Protein AF-A0A2N2MFC2-F1 (afdb_monomer_lite)

Structure (mmCIF, N/CA/C/O backbone):
data_AF-A0A2N2MFC2-F1
#
_entry.id   AF-A0A2N2MFC2-F1
#
loop_
_atom_site.group_PDB
_atom_site.id
_atom_site.type_symbol
_atom_site.label_atom_id
_atom_site.label_alt_id
_atom_site.label_comp_id
_atom_site.label_asym_id
_atom_site.label_entity_id
_atom_site.label_seq_id
_atom_site.pdbx_PDB_ins_code
_atom_site.Cartn_x
_atom_site.Cartn_y
_atom_site.Cartn_z
_atom_site.occupancy
_atom_site.B_iso_or_equiv
_atom_site.auth_seq_id
_atom_site.auth_comp_id
_atom_site.auth_asym_id
_atom_site.auth_atom_id
_atom_site.pdbx_PDB_model_num
ATOM 1 N N . MET A 1 1 ? 12.584 -16.904 42.067 1.00 47.97 1 MET A N 1
ATOM 2 C CA . MET A 1 1 ? 12.051 -15.830 41.192 1.00 47.97 1 MET A CA 1
ATOM 3 C C . MET A 1 1 ? 10.570 -16.033 40.848 1.00 47.97 1 MET A C 1
ATOM 5 O O . MET A 1 1 ? 9.928 -15.057 40.494 1.00 47.97 1 MET A O 1
ATOM 9 N N . SER A 1 2 ? 10.010 -17.240 41.018 1.00 62.06 2 SER A N 1
ATOM 10 C CA . SER A 1 2 ? 8.582 -17.575 40.848 1.00 62.06 2 SER A CA 1
ATOM 11 C C . SER A 1 2 ? 7.633 -16.834 41.796 1.00 62.06 2 SER A C 1
ATOM 13 O O . SER A 1 2 ? 6.555 -16.416 41.385 1.00 62.06 2 SER A O 1
ATOM 15 N N . ASP A 1 3 ? 8.039 -16.629 43.050 1.00 71.00 3 ASP A N 1
ATOM 16 C CA . ASP A 1 3 ? 7.111 -16.183 44.102 1.00 71.00 3 ASP A CA 1
ATOM 17 C C . ASP A 1 3 ? 6.675 -14.724 43.920 1.00 71.00 3 ASP A C 1
ATOM 19 O O . ASP A 1 3 ? 5.540 -14.365 44.213 1.00 71.00 3 ASP A O 1
ATOM 23 N N . SER A 1 4 ? 7.546 -13.887 43.345 1.00 81.00 4 SER A N 1
ATOM 24 C CA . SER A 1 4 ? 7.210 -12.497 43.011 1.00 81.00 4 SER A CA 1
ATOM 25 C C . SER A 1 4 ? 6.136 -12.416 41.926 1.00 81.00 4 SER A C 1
ATOM 27 O O . SER A 1 4 ? 5.276 -11.544 41.991 1.00 81.00 4 SER A O 1
ATOM 29 N N . VAL A 1 5 ? 6.182 -13.318 40.940 1.00 80.94 5 VAL A N 1
ATOM 30 C CA . VAL A 1 5 ? 5.212 -13.359 39.837 1.00 80.94 5 VAL A CA 1
ATOM 31 C C . VAL A 1 5 ? 3.882 -13.915 40.340 1.00 80.94 5 VAL A C 1
ATOM 33 O O . VAL A 1 5 ? 2.841 -13.316 40.088 1.00 80.94 5 VAL A O 1
ATOM 36 N N . ARG A 1 6 ? 3.917 -14.990 41.140 1.00 84.06 6 ARG A N 1
ATOM 37 C CA . ARG A 1 6 ? 2.727 -15.564 41.786 1.00 84.06 6 ARG A CA 1
ATOM 38 C C . ARG A 1 6 ? 1.990 -14.525 42.640 1.00 84.06 6 ARG A C 1
ATOM 40 O O . ARG A 1 6 ? 0.783 -14.367 42.490 1.00 84.06 6 ARG A O 1
ATOM 47 N N . ASN A 1 7 ? 2.712 -13.765 43.465 1.00 84.75 7 ASN A N 1
ATOM 48 C CA . ASN A 1 7 ? 2.119 -12.725 44.314 1.00 84.75 7 ASN A CA 1
ATOM 49 C C . ASN A 1 7 ? 1.506 -11.577 43.503 1.00 84.75 7 ASN A C 1
ATOM 51 O O . ASN A 1 7 ? 0.463 -11.043 43.878 1.00 84.75 7 ASN A O 1
ATOM 55 N N . GLN A 1 8 ? 2.134 -11.204 42.387 1.00 83.56 8 GLN A N 1
ATOM 56 C CA . GLN A 1 8 ? 1.603 -10.173 41.500 1.00 83.56 8 GLN A CA 1
ATOM 57 C C . GLN A 1 8 ? 0.305 -10.633 40.824 1.00 83.56 8 GLN A C 1
ATOM 59 O O . GLN A 1 8 ? -0.669 -9.884 40.809 1.00 83.56 8 GLN A O 1
ATOM 64 N N . ILE A 1 9 ? 0.267 -11.871 40.318 1.00 85.94 9 ILE A N 1
ATOM 65 C CA . ILE A 1 9 ? -0.937 -12.451 39.706 1.00 85.94 9 ILE A CA 1
ATOM 66 C C . ILE A 1 9 ? -2.052 -12.571 40.750 1.00 85.94 9 ILE A C 1
ATOM 68 O O . ILE A 1 9 ? -3.160 -12.107 40.500 1.00 85.94 9 ILE A O 1
ATOM 72 N N . TYR A 1 10 ? -1.754 -13.090 41.943 1.00 86.81 10 TYR A N 1
ATOM 73 C CA . TYR A 1 10 ? -2.726 -13.205 43.034 1.00 86.81 10 TYR A CA 1
ATOM 74 C C . TYR A 1 10 ? -3.303 -11.839 43.436 1.00 86.81 10 TYR A C 1
ATOM 76 O O . TYR A 1 10 ? -4.515 -11.687 43.553 1.00 86.81 10 TYR A O 1
ATOM 84 N N . SER A 1 11 ? -2.457 -10.811 43.580 1.00 83.69 11 SER A N 1
ATOM 85 C CA . SER A 1 11 ? -2.907 -9.451 43.910 1.00 83.69 11 SER A CA 1
ATOM 86 C C . SER A 1 11 ? -3.815 -8.846 42.838 1.00 83.69 11 SER A C 1
ATOM 88 O O . SER A 1 11 ? -4.670 -8.028 43.175 1.00 83.69 11 SER A O 1
ATOM 90 N N . ASN A 1 12 ? -3.616 -9.205 41.570 1.00 87.38 12 ASN A N 1
ATOM 91 C CA . ASN A 1 12 ? -4.474 -8.764 40.473 1.00 87.38 12 ASN A CA 1
ATOM 92 C C . ASN A 1 12 ? -5.793 -9.547 40.454 1.00 87.38 12 ASN A C 1
ATOM 94 O O . ASN A 1 12 ? -6.855 -8.948 40.325 1.00 87.38 12 ASN A O 1
ATOM 98 N N . LEU A 1 13 ? -5.742 -10.871 40.633 1.00 88.81 13 LEU A N 1
ATOM 99 C CA . LEU A 1 13 ? -6.932 -11.725 40.674 1.00 88.81 13 LEU A CA 1
ATOM 100 C C . LEU A 1 13 ? -7.822 -11.414 41.881 1.00 88.81 13 LEU A C 1
ATOM 102 O O . LEU A 1 13 ? -9.039 -11.428 41.760 1.00 88.81 13 LEU A O 1
ATOM 106 N N . ASN A 1 14 ? -7.248 -11.055 43.030 1.00 88.31 14 ASN A N 1
ATOM 107 C CA . ASN A 1 14 ? -8.039 -10.720 44.211 1.00 88.31 14 ASN A CA 1
ATOM 108 C C . ASN A 1 14 ? -8.848 -9.416 44.052 1.00 88.31 14 ASN A C 1
ATOM 110 O O . ASN A 1 14 ? -9.812 -9.200 44.782 1.00 88.31 14 ASN A O 1
ATOM 114 N N . GLN A 1 15 ? -8.487 -8.553 43.096 1.00 84.75 15 GLN A N 1
ATOM 115 C CA . GLN A 1 15 ? -9.284 -7.367 42.757 1.00 84.75 15 GLN A CA 1
ATOM 116 C C . GLN A 1 15 ? -10.521 -7.709 41.915 1.00 84.75 15 GLN A C 1
ATOM 118 O O . GLN A 1 15 ? -11.415 -6.872 41.807 1.00 84.75 15 GLN A O 1
ATOM 123 N N . LYS A 1 16 ? -10.581 -8.917 41.339 1.00 84.62 16 LYS A N 1
ATOM 124 C CA . LYS A 1 16 ? -11.717 -9.393 40.549 1.00 84.62 16 LYS A CA 1
ATOM 125 C C . LYS A 1 16 ? -12.859 -9.873 41.434 1.00 84.62 16 LYS A C 1
ATOM 127 O O . LYS A 1 16 ? -12.656 -10.373 42.555 1.00 84.62 16 LYS A O 1
ATOM 132 N N . THR A 1 17 ? -14.072 -9.729 40.919 1.00 84.69 17 THR A N 1
ATOM 133 C CA . THR A 1 17 ? -15.268 -10.245 41.590 1.00 84.69 17 THR A CA 1
ATOM 134 C C . THR A 1 17 ? -15.292 -11.771 41.530 1.00 84.69 17 THR A C 1
ATOM 136 O O . THR A 1 17 ? -14.585 -12.403 40.750 1.00 84.69 17 THR A O 1
ATOM 139 N N . THR A 1 18 ? -16.079 -12.392 42.403 1.00 83.25 18 THR A N 1
ATOM 140 C CA . THR A 1 18 ? -16.231 -13.851 42.407 1.00 83.25 18 THR A CA 1
ATOM 141 C C . THR A 1 18 ? -16.821 -14.368 41.094 1.00 83.25 18 THR A C 1
ATOM 143 O O . THR A 1 18 ? -16.381 -15.405 40.608 1.00 83.25 18 THR A O 1
ATOM 146 N N . ASP A 1 19 ? -17.747 -13.619 40.495 1.00 74.62 19 ASP A N 1
ATOM 147 C CA . ASP A 1 19 ? -18.387 -13.984 39.228 1.00 74.62 19 ASP A CA 1
ATOM 148 C C . ASP A 1 19 ? -17.383 -13.952 38.067 1.00 74.62 19 ASP A C 1
ATOM 150 O O . ASP A 1 19 ? -17.318 -14.895 37.284 1.00 74.62 19 ASP A O 1
ATOM 154 N N . GLU A 1 20 ? -16.512 -12.938 38.020 1.00 77.50 20 GLU A N 1
ATOM 155 C CA . GLU A 1 20 ? -15.420 -12.856 37.037 1.00 77.50 20 GLU A CA 1
ATOM 156 C C . GLU A 1 20 ? -14.419 -14.012 37.188 1.00 77.50 20 GLU A C 1
ATOM 158 O O . GLU A 1 20 ? -13.919 -14.552 36.204 1.00 77.50 20 GLU A O 1
ATOM 163 N N . LEU A 1 21 ? -14.100 -14.403 38.427 1.00 83.56 21 LEU A N 1
ATOM 164 C CA . LEU A 1 21 ? -13.211 -15.538 38.687 1.00 83.56 21 LEU A CA 1
ATOM 165 C C . LEU A 1 21 ? -13.847 -16.864 38.249 1.00 83.56 21 LEU A C 1
ATOM 167 O O . LEU A 1 21 ? -13.148 -17.720 37.707 1.00 83.56 21 LEU A O 1
ATOM 171 N N . LEU A 1 22 ? -15.159 -17.024 38.444 1.00 81.81 22 LEU A N 1
ATOM 172 C CA . LEU A 1 22 ? -15.909 -18.188 37.970 1.00 81.81 22 LEU A CA 1
ATOM 173 C C . LEU A 1 22 ? -15.984 -18.240 36.443 1.00 81.81 22 LEU A C 1
ATOM 175 O O . LEU A 1 22 ? -15.842 -19.319 35.875 1.00 81.81 22 LEU A O 1
ATOM 179 N N . GLU A 1 23 ? -16.159 -17.104 35.775 1.00 82.56 23 GLU A N 1
ATOM 180 C CA . GLU A 1 23 ? -16.177 -17.027 34.313 1.00 82.56 23 GLU A CA 1
ATOM 181 C C . GLU A 1 23 ? -14.831 -17.448 33.709 1.00 82.56 23 GLU A C 1
ATOM 183 O O . GLU A 1 23 ? -14.779 -18.304 32.820 1.00 82.56 23 GLU A O 1
ATOM 188 N N . ILE A 1 24 ? -13.727 -16.919 34.248 1.00 83.44 24 ILE A N 1
ATOM 189 C CA . ILE A 1 24 ? -12.380 -17.315 33.820 1.00 83.44 24 ILE A CA 1
ATOM 190 C C . ILE A 1 24 ? -12.165 -18.809 34.100 1.00 83.44 24 ILE A C 1
ATOM 192 O O . ILE A 1 24 ? -11.703 -19.535 33.226 1.00 83.44 24 ILE A O 1
ATOM 196 N N . TRP A 1 25 ? -12.554 -19.298 35.281 1.00 87.81 25 TRP A N 1
ATOM 197 C CA . TRP A 1 25 ? -12.426 -20.712 35.640 1.00 87.81 25 TRP A CA 1
ATOM 198 C C . TRP A 1 25 ? -13.208 -21.645 34.703 1.00 87.81 25 TRP A C 1
ATOM 200 O O . TRP A 1 25 ? -12.667 -22.642 34.225 1.00 87.81 25 TRP A O 1
ATOM 210 N N . VAL A 1 26 ? -14.473 -21.328 34.420 1.00 83.50 26 VAL A N 1
ATOM 211 C CA . VAL A 1 26 ? -15.358 -22.169 33.601 1.00 83.50 26 VAL A CA 1
ATOM 212 C C . VAL A 1 26 ? -14.960 -22.132 32.127 1.00 83.50 26 VAL A C 1
ATOM 214 O O . VAL A 1 26 ? -15.009 -23.176 31.476 1.00 83.50 26 VAL A O 1
ATOM 217 N N . SER A 1 27 ? -14.547 -20.975 31.598 1.00 81.94 27 SER A N 1
ATOM 218 C CA . SER A 1 27 ? -14.151 -20.825 30.187 1.00 81.94 27 SER A CA 1
ATOM 219 C C . SER A 1 27 ? -12.920 -21.654 29.805 1.00 81.94 27 SER A C 1
ATOM 221 O O . SER A 1 27 ? -12.831 -22.085 28.657 1.00 81.94 27 SER A O 1
ATOM 223 N N . ASN A 1 28 ? -12.023 -21.945 30.758 1.00 84.25 28 ASN A N 1
ATOM 224 C CA . ASN A 1 28 ? -10.808 -22.750 30.556 1.00 84.25 28 ASN A CA 1
ATOM 225 C C . ASN A 1 28 ? -9.989 -22.305 29.328 1.00 84.25 28 ASN A C 1
ATOM 227 O O . ASN A 1 28 ? -9.502 -23.119 28.535 1.00 84.25 28 ASN A O 1
ATOM 231 N N . ASP A 1 29 ? -9.871 -20.989 29.154 1.00 83.75 29 ASP A N 1
ATOM 232 C CA . ASP A 1 29 ? -9.103 -20.399 28.069 1.00 83.75 29 ASP A CA 1
ATOM 233 C C . ASP A 1 29 ? -7.603 -20.427 28.380 1.00 83.75 29 ASP A C 1
ATOM 235 O O . ASP A 1 29 ? -7.040 -19.524 29.004 1.00 83.75 29 ASP A O 1
ATOM 239 N N . GLN A 1 30 ? -6.950 -21.504 27.946 1.00 81.00 30 GLN A N 1
ATOM 240 C CA . GLN A 1 30 ? -5.511 -21.705 28.117 1.00 81.00 30 GLN A CA 1
ATOM 241 C C . GLN A 1 30 ? -4.681 -20.938 27.078 1.00 81.00 30 GLN A C 1
ATOM 243 O O . GLN A 1 30 ? -3.451 -20.907 27.182 1.00 81.00 30 GLN A O 1
ATOM 248 N N . ALA A 1 31 ? -5.324 -20.322 26.078 1.00 79.25 31 ALA A N 1
ATOM 249 C CA . ALA A 1 31 ? -4.659 -19.422 25.144 1.00 79.25 31 ALA A CA 1
ATOM 250 C C . ALA A 1 31 ? -4.435 -18.037 25.773 1.00 79.25 31 ALA A C 1
ATOM 252 O O . ALA A 1 31 ? -3.419 -17.397 25.487 1.00 79.25 31 ALA A O 1
ATOM 253 N N . GLU A 1 32 ? -5.347 -17.591 26.642 1.00 73.69 32 GLU A N 1
ATOM 254 C CA . GLU A 1 32 ? -5.238 -16.314 27.355 1.00 73.69 32 GLU A CA 1
ATOM 255 C C . GLU A 1 32 ? -4.599 -16.457 28.748 1.00 73.69 32 GLU A C 1
ATOM 257 O O . GLU A 1 32 ? -3.759 -15.637 29.143 1.00 73.69 32 GLU A O 1
ATOM 262 N N . TRP A 1 33 ? -4.941 -17.512 29.490 1.00 84.81 33 TRP A N 1
ATOM 263 C CA . TRP A 1 33 ? -4.553 -17.658 30.891 1.00 84.81 33 TRP A CA 1
ATOM 264 C C . TRP A 1 33 ? -3.602 -18.831 31.107 1.00 84.81 33 TRP A C 1
ATOM 266 O O . TRP A 1 33 ? -3.807 -19.949 30.646 1.00 84.81 33 TRP A O 1
ATOM 276 N N . SER A 1 34 ? -2.532 -18.577 31.861 1.00 84.81 34 SER A N 1
ATOM 277 C CA . SER A 1 34 ? -1.575 -19.621 32.224 1.00 84.81 34 SER A CA 1
ATOM 278 C C . SER A 1 34 ? -2.166 -20.606 33.235 1.00 84.81 34 SER A C 1
ATOM 280 O O . SER A 1 34 ? -2.987 -20.226 34.066 1.00 84.81 34 SER A O 1
ATOM 282 N N . GLU A 1 35 ? -1.667 -21.842 33.253 1.00 82.44 35 GLU A N 1
ATOM 283 C CA . GLU A 1 35 ? -2.029 -22.864 34.252 1.00 82.44 35 GLU A CA 1
ATOM 284 C C . GLU A 1 35 ? -1.866 -22.360 35.701 1.00 82.44 35 GLU A C 1
ATOM 286 O O . GLU A 1 35 ? -2.727 -22.580 36.549 1.00 82.44 35 GLU A O 1
ATOM 291 N N . LEU A 1 36 ? -0.811 -21.577 35.963 1.00 84.88 36 LEU A N 1
ATOM 292 C CA . LEU A 1 36 ? -0.577 -20.932 37.259 1.00 84.88 36 LEU A CA 1
ATOM 293 C C . LEU A 1 36 ? -1.707 -19.963 37.646 1.00 84.88 36 LEU A C 1
ATOM 295 O O . LEU A 1 36 ? -2.000 -19.796 38.825 1.00 84.88 36 LEU A O 1
ATOM 299 N N . THR A 1 37 ? -2.334 -19.304 36.671 1.00 87.31 37 THR A N 1
ATOM 300 C CA . THR A 1 37 ? -3.481 -18.424 36.916 1.00 87.31 37 THR A CA 1
ATOM 301 C C . THR A 1 37 ? -4.674 -19.246 37.390 1.00 87.31 37 THR A C 1
ATOM 303 O O . THR A 1 37 ? -5.280 -18.883 38.394 1.00 87.31 37 THR A O 1
ATOM 306 N N . PHE A 1 38 ? -4.977 -20.367 36.729 1.00 88.69 38 PHE A N 1
ATOM 307 C CA . PHE A 1 38 ? -6.082 -21.245 37.120 1.00 88.69 38 PHE A CA 1
ATOM 308 C C . PHE A 1 38 ? -5.896 -21.818 38.531 1.00 88.69 38 PHE A C 1
ATOM 310 O O . PHE A 1 38 ? -6.844 -21.789 39.312 1.00 88.69 38 PHE A O 1
ATOM 317 N N . GLU A 1 39 ? -4.675 -22.221 38.902 1.00 86.94 39 GLU A N 1
ATOM 318 C CA . GLU A 1 39 ? -4.346 -22.660 40.273 1.00 86.94 39 GLU A CA 1
ATOM 319 C C . GLU A 1 39 ? -4.676 -21.573 41.317 1.00 86.94 39 GLU A C 1
ATOM 321 O O . GLU A 1 39 ? -5.243 -21.849 42.375 1.00 86.94 39 GLU A O 1
ATOM 326 N N . LEU A 1 40 ? -4.357 -20.309 41.018 1.00 89.00 40 LEU A N 1
ATOM 327 C CA . LEU A 1 40 ? -4.629 -19.190 41.926 1.00 89.00 40 LEU A CA 1
ATOM 328 C C . LEU A 1 40 ? -6.112 -18.802 41.966 1.00 89.00 40 LEU A C 1
ATOM 330 O O . LEU A 1 40 ? -6.589 -18.358 43.011 1.00 89.00 40 LEU A O 1
ATOM 334 N N . ILE A 1 41 ? -6.839 -18.962 40.858 1.00 89.75 41 ILE A N 1
ATOM 335 C CA . ILE A 1 41 ? -8.289 -18.743 40.802 1.00 89.75 41 ILE A CA 1
ATOM 336 C C . ILE A 1 41 ? -9.009 -19.785 41.659 1.00 89.75 41 ILE A C 1
ATOM 338 O O . ILE A 1 41 ? -9.849 -19.406 42.473 1.00 89.75 41 ILE A O 1
ATOM 342 N N . GLU A 1 42 ? -8.643 -21.065 41.546 1.00 88.69 42 GLU A N 1
ATOM 343 C CA . GLU A 1 42 ? -9.187 -22.131 42.398 1.00 88.69 42 GLU A CA 1
ATOM 344 C C . GLU A 1 42 ? -8.973 -21.811 43.881 1.00 88.69 42 GLU A C 1
ATOM 346 O O . GLU A 1 42 ? -9.914 -21.846 44.675 1.00 88.69 42 GLU A O 1
ATOM 351 N N . GLN A 1 43 ? -7.749 -21.412 44.245 1.00 86.38 43 GLN A N 1
ATOM 352 C CA . GLN A 1 43 ? -7.420 -21.035 45.617 1.00 86.38 43 GLN A CA 1
ATOM 353 C C . GLN A 1 43 ? -8.276 -19.857 46.119 1.00 86.38 43 GLN A C 1
ATOM 355 O O . GLN A 1 43 ? -8.763 -19.901 47.249 1.00 86.38 43 GLN A O 1
ATOM 360 N N . LEU A 1 44 ? -8.486 -18.824 45.295 1.00 88.25 44 LEU A N 1
ATOM 361 C CA . LEU A 1 44 ? -9.309 -17.661 45.650 1.00 88.25 44 LEU A CA 1
ATOM 362 C C . LEU A 1 44 ? -10.800 -18.002 45.759 1.00 88.25 44 LEU A C 1
ATOM 364 O O . LEU A 1 44 ? -11.478 -17.474 46.640 1.00 88.25 44 LEU A O 1
ATOM 368 N N . LEU A 1 45 ? -11.321 -18.875 44.894 1.00 88.12 45 LEU A N 1
ATOM 369 C CA . LEU A 1 45 ? -12.713 -19.329 44.960 1.00 88.12 45 LEU A CA 1
ATOM 370 C C . LEU A 1 45 ? -12.968 -20.154 46.229 1.00 88.12 45 LEU A C 1
ATOM 372 O O . LEU A 1 45 ? -13.979 -19.943 46.899 1.00 88.12 45 LEU A O 1
ATOM 376 N N . LEU A 1 46 ? -12.016 -21.010 46.613 1.00 87.44 46 LEU A N 1
ATOM 377 C CA . LEU A 1 46 ? -12.072 -21.762 47.869 1.00 87.44 46 LEU A CA 1
ATOM 378 C C . LEU A 1 46 ? -11.961 -20.854 49.103 1.00 87.44 46 LEU A C 1
ATOM 380 O O . LEU A 1 46 ? -12.692 -21.053 50.071 1.00 87.44 46 LEU A O 1
ATOM 384 N N . GLU A 1 47 ? -11.091 -19.840 49.076 1.00 88.12 47 GLU A N 1
ATOM 385 C CA . GLU A 1 47 ? -10.962 -18.851 50.160 1.00 88.12 47 GLU A CA 1
ATOM 386 C C . GLU A 1 47 ? -12.245 -18.030 50.355 1.00 88.12 47 GLU A C 1
ATOM 388 O O . GLU A 1 47 ? -12.563 -17.621 51.472 1.00 88.12 47 GLU A O 1
ATOM 393 N N . ARG A 1 48 ? -13.007 -17.826 49.276 1.00 86.69 48 ARG A N 1
ATOM 394 C CA . ARG A 1 48 ? -14.299 -17.126 49.280 1.00 86.69 48 ARG A CA 1
ATOM 395 C C . ARG A 1 48 ? -15.497 -18.046 49.555 1.00 86.69 48 ARG A C 1
ATOM 397 O O . ARG A 1 48 ? -16.628 -17.600 49.395 1.00 86.69 48 ARG A O 1
ATOM 404 N N . GLU A 1 49 ? -15.255 -19.290 49.975 1.00 84.12 49 GLU A N 1
ATOM 405 C CA . GLU A 1 49 ? -16.281 -20.295 50.305 1.00 84.12 49 GLU A CA 1
ATOM 406 C C . GLU A 1 49 ? -17.239 -20.626 49.141 1.00 84.12 49 GLU A C 1
ATOM 408 O O . GLU A 1 49 ? -18.400 -20.976 49.356 1.00 84.12 49 GLU A O 1
ATOM 413 N N . MET A 1 50 ? -16.760 -20.539 47.896 1.00 80.69 50 MET A N 1
ATOM 414 C CA . MET A 1 50 ? -17.552 -20.869 46.708 1.00 80.69 50 MET A CA 1
ATOM 415 C C . MET A 1 50 ? -17.356 -22.324 46.282 1.00 80.69 50 MET A C 1
ATOM 417 O O . MET A 1 50 ? -16.254 -22.870 46.349 1.00 80.69 50 MET A O 1
ATOM 421 N N . GLU A 1 51 ? -18.422 -22.947 45.777 1.00 77.94 51 GLU A N 1
ATOM 422 C CA . GLU A 1 51 ? -18.317 -24.237 45.095 1.00 77.94 51 GLU A CA 1
ATOM 423 C C . GLU A 1 51 ? -17.623 -24.044 43.742 1.00 77.94 51 GLU A C 1
ATOM 425 O O . GLU A 1 51 ? -18.058 -23.237 42.922 1.00 77.94 51 GLU A O 1
ATOM 430 N N . VAL A 1 52 ? -16.532 -24.777 43.515 1.00 79.69 52 VAL A N 1
ATOM 431 C CA . VAL A 1 52 ? -15.755 -24.711 42.273 1.00 79.69 52 VAL A CA 1
ATOM 432 C C . VAL A 1 52 ? -16.391 -25.661 41.244 1.00 79.69 52 VAL A C 1
ATOM 434 O O . VAL A 1 52 ? -16.333 -26.880 41.435 1.00 79.69 52 VAL A O 1
ATOM 437 N N . PRO A 1 53 ? -17.028 -25.154 40.168 1.00 79.56 53 PRO A N 1
ATOM 438 C CA . PRO A 1 53 ? -17.656 -26.000 39.155 1.00 79.56 53 PRO A CA 1
ATOM 439 C C . PRO A 1 53 ? -16.603 -26.715 38.294 1.00 79.56 53 PRO A C 1
ATOM 441 O O . PRO A 1 53 ? -15.436 -26.333 38.269 1.00 79.56 53 PRO A O 1
ATOM 444 N N . ALA A 1 54 ? -16.996 -27.754 37.555 1.00 78.81 54 ALA A N 1
ATOM 445 C CA . ALA A 1 54 ? -16.093 -28.381 36.588 1.00 78.81 54 ALA A CA 1
ATOM 446 C C . ALA A 1 54 ? -15.762 -27.406 35.441 1.00 78.81 54 ALA A C 1
ATOM 448 O O . ALA A 1 54 ? -16.644 -26.702 34.953 1.00 78.81 54 ALA A O 1
ATOM 449 N N . GLN A 1 55 ? -14.501 -27.383 35.010 1.00 80.88 55 GLN A N 1
ATOM 450 C CA . GLN A 1 55 ? -14.051 -26.572 33.876 1.00 80.88 55 GLN A CA 1
ATOM 451 C C . GLN A 1 55 ? -14.587 -27.121 32.542 1.00 80.88 55 GLN A C 1
ATOM 453 O O . GLN A 1 55 ? -14.763 -28.337 32.393 1.00 80.88 55 GLN A O 1
ATOM 458 N N . ASN A 1 56 ? -14.791 -26.245 31.551 1.00 78.12 56 ASN A N 1
ATOM 459 C CA . ASN A 1 56 ? -15.101 -26.657 30.178 1.00 78.12 56 ASN A CA 1
ATOM 460 C C . ASN A 1 56 ? -13.861 -27.224 29.460 1.00 78.12 56 ASN A C 1
ATOM 462 O O . ASN A 1 56 ? -12.759 -27.273 30.009 1.00 78.12 56 ASN A O 1
ATOM 466 N N . GLN A 1 57 ? -14.032 -27.694 28.220 1.00 76.25 57 GLN A N 1
ATOM 467 C CA . GLN A 1 57 ? -12.909 -28.159 27.398 1.00 76.25 57 GLN A CA 1
ATOM 468 C C . GLN A 1 57 ? -11.913 -27.016 27.153 1.00 76.25 57 GLN A C 1
ATOM 470 O O . GLN A 1 57 ? -12.324 -25.902 26.847 1.00 76.25 57 GLN A O 1
ATOM 475 N N . ALA A 1 58 ? -10.617 -27.303 27.293 1.00 76.06 58 ALA A N 1
ATOM 476 C CA . ALA A 1 58 ? -9.564 -26.299 27.182 1.00 76.06 58 ALA A CA 1
ATOM 477 C C . ALA A 1 58 ? -9.519 -25.675 25.781 1.00 76.06 58 ALA A C 1
ATOM 479 O O . ALA A 1 58 ? -9.346 -26.383 24.783 1.00 76.06 58 ALA A O 1
ATOM 480 N N . ILE A 1 59 ? -9.618 -24.347 25.715 1.00 74.31 59 ILE A N 1
ATOM 481 C CA . ILE A 1 59 ? -9.444 -23.589 24.473 1.00 74.31 59 ILE A CA 1
ATOM 482 C C . ILE A 1 59 ? -7.943 -23.344 24.298 1.00 74.31 59 ILE A C 1
ATOM 484 O O . ILE A 1 59 ? -7.336 -22.567 25.029 1.00 74.31 59 ILE A O 1
ATOM 488 N N . LEU A 1 60 ? -7.325 -24.060 23.353 1.00 67.88 60 LEU A N 1
ATOM 489 C CA . LEU A 1 60 ? -5.868 -24.039 23.138 1.00 67.88 60 LEU A CA 1
ATOM 490 C C . LEU A 1 60 ? -5.418 -22.984 22.113 1.00 67.88 60 LEU A C 1
ATOM 492 O O . LEU A 1 60 ? -4.242 -22.623 22.070 1.00 67.88 60 LEU A O 1
ATOM 496 N N . SER A 1 61 ? -6.334 -22.494 21.275 1.00 60.4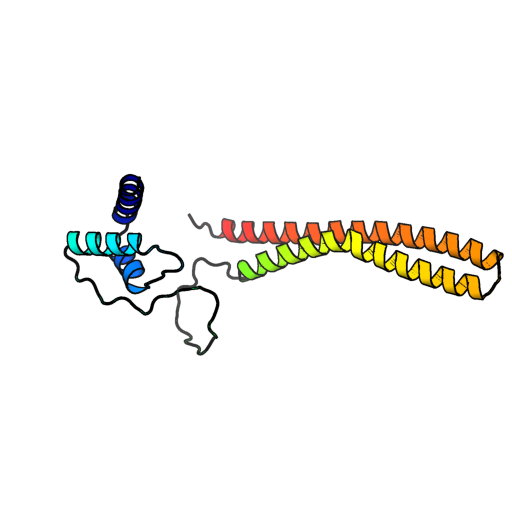1 61 SER A N 1
ATOM 497 C CA . SER A 1 61 ? -6.063 -21.482 20.251 1.00 60.41 61 SER A CA 1
ATOM 498 C C . SER A 1 61 ? -7.365 -20.894 19.710 1.00 60.41 61 SER A C 1
ATOM 500 O O . SER A 1 61 ? -8.299 -21.635 19.428 1.00 60.41 61 SER A O 1
ATOM 502 N N . HIS A 1 62 ? -7.403 -19.579 19.483 1.00 60.19 62 HIS A N 1
ATOM 503 C CA . HIS A 1 62 ? -8.552 -18.878 18.880 1.00 60.19 62 HIS A CA 1
ATOM 504 C C . HIS A 1 62 ? -8.655 -19.048 17.352 1.00 60.19 62 HIS A C 1
ATOM 506 O O . HIS A 1 62 ? -9.512 -18.451 16.700 1.00 60.19 62 HIS A O 1
ATOM 512 N N . ASP A 1 63 ? -7.780 -19.862 16.766 1.00 57.06 63 ASP A N 1
ATOM 513 C CA . ASP A 1 63 ? -7.788 -20.179 15.349 1.00 57.06 63 ASP A CA 1
ATOM 514 C C . ASP A 1 63 ? -8.486 -21.531 15.143 1.00 57.06 63 ASP A C 1
ATOM 516 O O . ASP A 1 63 ? -7.887 -22.570 15.397 1.00 57.06 63 ASP A O 1
ATOM 520 N N . GLN A 1 64 ? -9.722 -21.473 14.626 1.00 46.09 64 GLN A N 1
ATOM 521 C CA . GLN A 1 64 ? -10.605 -22.553 14.128 1.00 46.09 64 GLN A CA 1
ATOM 522 C C . GLN A 1 64 ? -11.785 -22.926 15.046 1.00 46.09 64 GLN A C 1
ATOM 524 O O . GLN A 1 64 ? -11.619 -23.697 15.976 1.00 46.09 64 GLN A O 1
ATOM 529 N N . GLU A 1 65 ? -13.007 -22.495 14.687 1.00 44.44 65 GLU A N 1
ATOM 530 C CA . GLU A 1 65 ? -14.021 -23.393 14.092 1.00 44.44 65 GLU A CA 1
ATOM 531 C C . GLU A 1 65 ? -15.285 -22.655 13.559 1.00 44.44 65 GLU A C 1
ATOM 53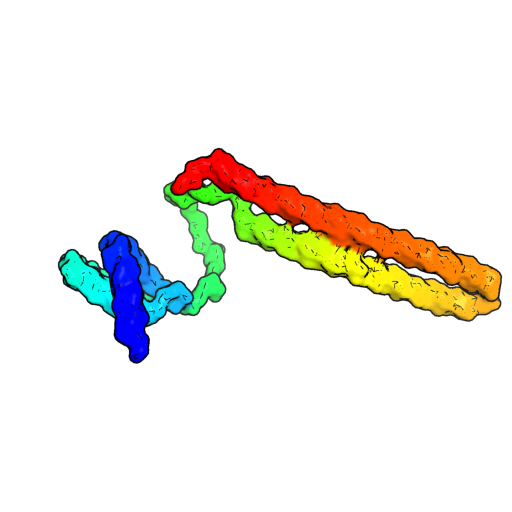3 O O . GLU A 1 65 ? -15.468 -21.464 13.826 1.00 44.44 65 GLU A O 1
ATOM 538 N N . PRO A 1 66 ? -16.073 -23.303 12.668 1.00 42.97 66 PRO A N 1
ATOM 539 C CA . PRO A 1 66 ? -17.013 -22.680 11.734 1.00 42.97 66 PRO A CA 1
ATOM 540 C C . PRO A 1 66 ? -18.392 -22.342 12.321 1.00 42.97 66 PRO A C 1
ATOM 542 O O . PRO A 1 66 ? -18.893 -22.973 13.240 1.00 42.97 66 PRO A O 1
ATOM 545 N N . LYS A 1 67 ? -19.026 -21.349 11.685 1.00 60.47 67 LYS A N 1
ATOM 546 C CA . LYS A 1 67 ? -20.404 -20.895 11.910 1.00 60.47 67 LYS A CA 1
ATOM 547 C C . LYS A 1 67 ? -21.445 -21.950 11.511 1.00 60.47 67 LYS A C 1
ATOM 549 O O . LYS A 1 67 ? -21.629 -22.153 10.316 1.00 60.47 67 LYS A O 1
ATOM 554 N N . GLU A 1 68 ? -22.203 -22.442 12.480 1.00 46.47 68 GLU A N 1
ATOM 555 C CA . GLU A 1 68 ? -23.598 -22.927 12.426 1.00 46.47 68 GLU A CA 1
ATOM 556 C C . GLU A 1 68 ? -24.122 -22.681 13.860 1.00 46.47 68 GLU A C 1
ATOM 558 O O . GLU A 1 68 ? -23.396 -22.937 14.807 1.00 46.47 68 GLU A O 1
ATOM 563 N N . GLU A 1 69 ? -25.266 -22.092 14.183 1.00 41.81 69 GLU A N 1
ATOM 564 C CA . GLU A 1 69 ? -26.541 -21.867 13.521 1.00 41.81 69 GLU A CA 1
ATOM 565 C C . GLU A 1 69 ? -27.218 -20.695 14.279 1.00 41.81 69 GLU A C 1
ATOM 567 O O . GLU A 1 69 ? -26.913 -20.415 15.436 1.00 41.81 69 GLU A O 1
ATOM 572 N N . SER A 1 70 ? -28.078 -19.944 13.603 1.00 49.91 70 SER A N 1
ATOM 573 C CA . SER A 1 70 ? -28.682 -18.680 14.046 1.00 49.91 70 SER A CA 1
ATOM 574 C C . SER A 1 70 ? -29.657 -18.790 15.234 1.00 49.91 70 SER A C 1
ATOM 576 O O . SER A 1 70 ? -30.700 -19.428 15.090 1.00 49.91 70 SER A O 1
ATOM 578 N N . ASP A 1 71 ? -29.405 -18.039 16.314 1.00 42.88 71 ASP A N 1
ATOM 579 C CA . ASP A 1 71 ? -30.403 -17.606 17.310 1.00 42.88 71 ASP A CA 1
ATOM 580 C C . ASP A 1 71 ? -30.654 -16.087 17.138 1.00 42.88 71 ASP A C 1
ATOM 582 O O . ASP A 1 71 ? -29.695 -15.311 17.167 1.00 42.88 71 ASP A O 1
ATOM 586 N N . PRO A 1 72 ? -31.896 -15.626 16.882 1.00 49.00 72 PRO A N 1
ATOM 587 C CA . PRO A 1 72 ? -32.194 -14.218 16.626 1.00 49.00 72 PRO A CA 1
ATOM 588 C C . PRO A 1 72 ? -32.353 -13.354 17.893 1.00 49.00 72 PRO A C 1
ATOM 590 O O . PRO A 1 72 ? -32.825 -12.227 17.763 1.00 49.00 72 PRO A O 1
ATOM 593 N N . ASN A 1 73 ? -32.003 -13.839 19.092 1.00 51.25 73 ASN A N 1
ATOM 594 C CA . ASN A 1 73 ? -32.332 -13.156 20.351 1.00 51.25 73 ASN A CA 1
ATOM 595 C C . ASN A 1 73 ? -31.178 -13.081 21.374 1.00 51.25 73 ASN A C 1
ATOM 597 O O . ASN A 1 73 ? -31.346 -13.424 22.542 1.00 51.25 73 ASN A O 1
ATOM 601 N N . THR A 1 74 ? -30.015 -12.558 20.979 1.00 45.56 74 THR A N 1
ATOM 602 C CA . THR A 1 74 ? -29.012 -12.086 21.956 1.00 45.56 74 THR A CA 1
ATOM 603 C C . THR A 1 74 ? -28.767 -10.593 21.772 1.00 45.56 74 THR A C 1
ATOM 605 O O . THR A 1 74 ? -27.900 -10.145 21.025 1.00 45.56 74 THR A O 1
ATOM 608 N N . GLU A 1 75 ? -29.610 -9.814 22.446 1.00 50.91 75 GLU A N 1
ATOM 609 C CA . GLU A 1 75 ? -29.330 -8.432 22.815 1.00 50.91 75 GLU A CA 1
ATOM 610 C C . GLU A 1 75 ? -28.146 -8.429 23.795 1.00 50.91 75 GLU A C 1
ATOM 612 O O . GLU A 1 75 ? -28.360 -8.591 24.983 1.00 50.91 75 GLU A O 1
ATOM 617 N N . ASP A 1 76 ? -26.914 -8.300 23.295 1.00 46.69 76 ASP A N 1
ATOM 618 C CA . ASP A 1 76 ? -25.737 -7.844 24.067 1.00 46.69 76 ASP A CA 1
ATOM 619 C C . ASP A 1 76 ? -24.625 -7.323 23.126 1.00 46.69 76 ASP A C 1
ATOM 621 O O . ASP A 1 76 ? -23.427 -7.499 23.324 1.00 46.69 76 ASP A O 1
ATOM 625 N N . GLU A 1 77 ? -25.029 -6.639 22.051 1.00 49.84 77 GLU A N 1
ATOM 626 C CA . GLU A 1 77 ? -24.134 -5.996 21.077 1.00 49.84 77 GLU A CA 1
ATOM 627 C C . GLU A 1 77 ? -24.168 -4.459 21.251 1.00 49.84 77 GLU A C 1
ATOM 629 O O . GLU A 1 77 ? -24.322 -3.711 20.287 1.00 49.84 77 GLU A O 1
ATOM 634 N N . GLN A 1 78 ? -24.120 -3.952 22.494 1.00 54.16 78 GLN A N 1
ATOM 635 C CA . GLN A 1 78 ? -24.397 -2.530 22.783 1.00 54.16 78 GLN A CA 1
ATOM 636 C C . GLN A 1 78 ? -23.193 -1.602 23.005 1.00 54.16 78 GLN A C 1
ATOM 638 O O . GLN A 1 78 ? -23.413 -0.430 23.301 1.00 54.16 78 GLN A O 1
ATOM 643 N N . ASP A 1 79 ? -21.951 -2.038 22.758 1.00 59.78 79 ASP A N 1
ATOM 644 C CA . ASP A 1 79 ? -20.789 -1.121 22.798 1.00 59.78 79 ASP A CA 1
ATOM 645 C C . ASP A 1 79 ? -19.868 -1.173 21.558 1.00 59.78 79 ASP A C 1
ATOM 647 O O . ASP A 1 79 ? -18.773 -0.612 21.524 1.00 59.78 79 ASP A O 1
ATOM 651 N N . GLY A 1 80 ? -20.328 -1.822 20.483 1.00 64.44 80 GLY A N 1
ATOM 652 C CA . GLY A 1 80 ? -19.644 -1.845 19.187 1.00 64.44 80 GLY A CA 1
ATOM 653 C C . GLY A 1 80 ? -20.116 -0.738 18.227 1.00 64.44 80 GLY A C 1
ATOM 654 O O . GLY A 1 80 ? -21.246 -0.245 18.344 1.00 64.44 80 GLY A O 1
ATOM 655 N N . PRO A 1 81 ? -19.294 -0.326 17.239 1.00 65.44 81 PRO A N 1
ATOM 656 C CA . PRO A 1 81 ? -19.759 0.529 16.148 1.00 65.44 81 PRO A CA 1
ATOM 657 C C . PRO A 1 81 ? -20.966 -0.102 15.431 1.00 65.44 81 PRO A C 1
ATOM 659 O O . PRO A 1 81 ? -20.964 -1.276 15.081 1.00 65.44 81 PRO A O 1
ATOM 662 N N . VAL A 1 82 ? -22.018 0.694 15.215 1.00 74.06 82 VAL A N 1
ATOM 663 C CA . VAL A 1 82 ? -23.322 0.241 14.666 1.00 74.06 82 VAL A CA 1
ATOM 664 C C . VAL A 1 82 ? -23.226 0.042 13.162 1.00 74.06 82 VAL A C 1
ATOM 666 O O . VAL A 1 82 ? -23.939 -0.777 12.589 1.00 74.06 82 VAL A O 1
ATOM 669 N N . PHE A 1 83 ? -22.368 0.817 12.497 1.00 76.06 83 PHE A N 1
ATOM 670 C CA . PHE A 1 83 ? -22.332 0.854 11.039 1.00 76.06 83 PHE A CA 1
ATOM 671 C C . PHE A 1 83 ? -21.414 -0.201 10.418 1.00 76.06 83 PHE A C 1
ATOM 673 O O . PHE A 1 83 ? -21.592 -0.550 9.251 1.00 76.06 83 PHE A O 1
ATOM 680 N N . TYR A 1 84 ? -20.417 -0.695 11.150 1.00 81.88 84 TYR A N 1
ATOM 681 C CA . TYR A 1 84 ? -19.425 -1.633 10.629 1.00 81.88 84 TYR A CA 1
ATOM 682 C C . TYR A 1 84 ? -18.717 -2.376 11.759 1.00 81.88 84 TYR A C 1
ATOM 684 O O . TYR A 1 84 ? -18.713 -1.945 12.903 1.00 81.88 84 TYR A O 1
ATOM 692 N N . LYS A 1 85 ? -18.032 -3.464 11.404 1.00 85.69 85 LYS A N 1
ATOM 693 C CA . LYS A 1 85 ? -17.138 -4.189 12.313 1.00 85.69 85 LYS A CA 1
ATOM 694 C C . LYS A 1 85 ? -15.761 -3.536 12.334 1.00 85.69 85 LYS A C 1
ATOM 696 O O . LYS A 1 85 ? -15.151 -3.356 11.272 1.00 85.69 85 LYS A O 1
ATOM 701 N N . THR A 1 86 ? -15.258 -3.196 13.516 1.00 83.88 86 THR A N 1
ATOM 702 C CA . THR A 1 86 ? -13.987 -2.477 13.686 1.00 83.88 86 THR A CA 1
ATOM 703 C C . THR A 1 86 ? -12.813 -3.239 13.065 1.00 83.88 86 THR A C 1
ATOM 705 O O .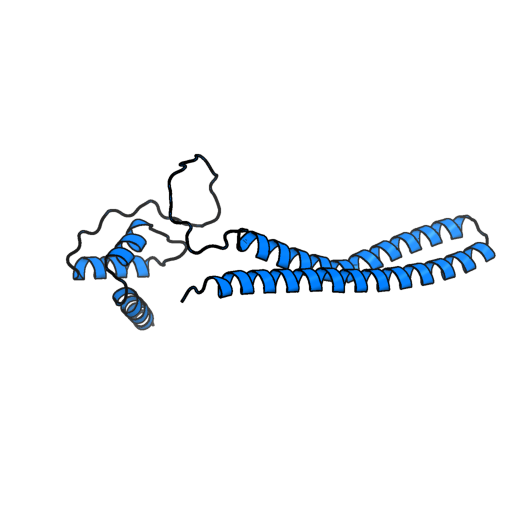 THR A 1 86 ? -11.982 -2.641 12.376 1.00 83.88 86 THR A O 1
ATOM 708 N N . GLU A 1 87 ? -12.760 -4.570 13.207 1.00 84.25 87 GLU A N 1
ATOM 709 C CA . GLU A 1 87 ? -11.658 -5.371 12.652 1.00 84.25 87 GLU A CA 1
ATOM 710 C C . GLU A 1 87 ? -11.652 -5.348 11.120 1.00 84.25 87 GLU A C 1
ATOM 712 O O . GLU A 1 87 ? -10.588 -5.382 10.493 1.00 84.25 87 GLU A O 1
ATOM 717 N N . ALA A 1 88 ? -12.835 -5.274 10.501 1.00 87.81 88 ALA A N 1
ATOM 718 C CA . ALA A 1 88 ? -12.958 -5.169 9.053 1.00 87.81 88 ALA A CA 1
ATOM 719 C C . ALA A 1 88 ? -12.385 -3.835 8.556 1.00 87.81 88 ALA A C 1
ATOM 721 O O . ALA A 1 88 ? -11.598 -3.822 7.607 1.00 87.81 88 ALA A O 1
ATOM 722 N N . VAL A 1 89 ? -12.703 -2.730 9.236 1.00 88.56 89 VAL A N 1
ATOM 723 C CA . VAL A 1 89 ? -12.164 -1.404 8.905 1.00 88.56 89 VAL A CA 1
ATOM 724 C C . VAL A 1 89 ? -10.651 -1.350 9.103 1.00 88.56 89 VAL A C 1
ATOM 726 O O . VAL A 1 89 ? -9.938 -0.927 8.192 1.00 88.56 89 VAL A O 1
ATOM 729 N N . PHE A 1 90 ? -10.125 -1.867 10.215 1.00 88.19 90 PHE A N 1
ATOM 730 C CA . PHE A 1 90 ? -8.676 -1.946 10.429 1.00 88.19 90 PHE A CA 1
ATOM 731 C C . PHE A 1 90 ? -7.959 -2.773 9.357 1.00 88.19 90 PHE A C 1
ATOM 733 O O . PHE A 1 90 ? -6.873 -2.395 8.907 1.00 88.19 90 PHE A O 1
ATOM 740 N N . ARG A 1 91 ? -8.555 -3.887 8.918 1.00 93.50 91 ARG A N 1
ATOM 741 C CA . ARG A 1 91 ? -8.008 -4.704 7.827 1.00 93.50 91 ARG A CA 1
ATOM 742 C C . ARG A 1 91 ? -7.962 -3.921 6.518 1.00 93.50 91 ARG A C 1
ATOM 744 O O . ARG A 1 91 ? -6.946 -3.974 5.828 1.00 93.50 91 ARG A O 1
ATOM 751 N N . ILE A 1 92 ? -9.028 -3.183 6.204 1.00 93.69 92 ILE A N 1
ATOM 752 C CA . ILE A 1 92 ? -9.090 -2.326 5.015 1.00 93.69 92 ILE A CA 1
ATOM 753 C C . ILE A 1 92 ? -8.013 -1.245 5.091 1.00 93.69 92 ILE A C 1
ATOM 755 O O . ILE A 1 92 ? -7.266 -1.102 4.131 1.00 93.69 92 ILE A O 1
ATOM 759 N N . ILE A 1 93 ? -7.870 -0.546 6.223 1.00 91.12 93 ILE A N 1
ATOM 760 C CA . ILE A 1 93 ? -6.833 0.482 6.424 1.00 91.12 93 ILE A CA 1
ATOM 761 C C . ILE A 1 93 ? -5.438 -0.104 6.174 1.00 91.12 93 ILE A C 1
ATOM 763 O O . ILE A 1 93 ? -4.697 0.429 5.350 1.00 91.12 93 ILE A O 1
ATOM 767 N N . LYS A 1 94 ? -5.101 -1.235 6.812 1.00 93.75 94 LYS A N 1
ATOM 768 C CA . LYS A 1 94 ? -3.801 -1.906 6.626 1.00 93.75 94 LYS A CA 1
ATOM 769 C C . LYS A 1 94 ? -3.562 -2.301 5.169 1.00 93.75 94 LYS A C 1
ATOM 771 O O . LYS A 1 94 ? -2.462 -2.115 4.650 1.00 93.75 94 LYS A O 1
ATOM 776 N N . TRP A 1 95 ? -4.583 -2.839 4.502 1.00 95.81 95 TRP A N 1
ATOM 777 C CA . TRP A 1 95 ? -4.484 -3.206 3.092 1.00 95.81 95 TRP A CA 1
ATOM 778 C C . TRP A 1 95 ? -4.294 -1.978 2.196 1.00 95.81 95 TRP A C 1
ATOM 780 O O . TRP A 1 95 ? -3.467 -2.015 1.289 1.00 95.81 95 TRP A O 1
ATOM 790 N N . LEU A 1 96 ? -4.995 -0.877 2.476 1.00 94.06 96 LEU A N 1
ATOM 791 C CA . LEU A 1 96 ? -4.894 0.376 1.726 1.00 94.06 96 LEU A CA 1
ATOM 792 C C . LEU A 1 96 ? -3.510 1.018 1.881 1.00 94.06 96 LEU A C 1
ATOM 794 O O . LEU A 1 96 ? -2.927 1.474 0.897 1.00 94.06 96 LEU A O 1
ATOM 798 N N . GLU A 1 97 ? -2.955 1.009 3.094 1.00 92.75 97 GLU A N 1
ATOM 799 C CA . GLU A 1 97 ? -1.592 1.476 3.362 1.00 92.75 97 GLU A CA 1
ATOM 800 C C . GLU A 1 97 ? -0.557 0.620 2.626 1.00 92.75 97 GLU A C 1
ATOM 802 O O . GLU A 1 97 ? 0.299 1.164 1.920 1.00 92.75 97 GLU A O 1
ATOM 807 N N . LEU A 1 98 ? -0.674 -0.710 2.701 1.00 94.38 98 LEU A N 1
ATOM 808 C CA . LEU A 1 98 ? 0.208 -1.627 1.979 1.00 94.38 98 LEU A CA 1
ATOM 809 C C . LEU A 1 98 ? 0.115 -1.417 0.460 1.00 94.38 98 LEU A C 1
ATOM 811 O O . LEU A 1 98 ? 1.141 -1.302 -0.211 1.00 94.38 98 LEU A O 1
ATOM 815 N N . ALA A 1 99 ? -1.103 -1.323 -0.076 1.00 93.62 99 ALA A N 1
ATOM 816 C CA . ALA A 1 99 ? -1.354 -1.089 -1.494 1.00 93.62 99 ALA A CA 1
ATOM 817 C C . ALA A 1 99 ? -0.780 0.257 -1.954 1.00 93.62 99 ALA A C 1
ATOM 819 O O . ALA A 1 99 ? -0.190 0.337 -3.033 1.00 93.62 99 ALA A O 1
ATOM 820 N N . SER A 1 100 ? -0.883 1.300 -1.123 1.00 93.56 100 SER A N 1
ATOM 821 C CA . SER A 1 100 ? -0.300 2.608 -1.426 1.00 93.56 100 SER A CA 1
ATOM 822 C C . SER A 1 100 ? 1.219 2.508 -1.598 1.00 93.56 100 SER A C 1
ATOM 824 O O . SER A 1 100 ? 1.746 2.953 -2.618 1.00 93.56 100 SER A O 1
ATOM 826 N N . ILE A 1 101 ? 1.924 1.857 -0.668 1.00 93.88 101 ILE A N 1
ATOM 827 C CA . ILE A 1 101 ? 3.382 1.681 -0.731 1.00 93.88 101 ILE A CA 1
ATOM 828 C C . ILE A 1 101 ? 3.758 0.813 -1.934 1.00 93.88 101 ILE A C 1
ATOM 830 O O . ILE A 1 101 ? 4.665 1.165 -2.688 1.00 93.88 101 ILE A O 1
ATOM 834 N N . ALA A 1 102 ? 3.031 -0.285 -2.157 1.00 95.12 102 ALA A N 1
ATOM 835 C CA . ALA A 1 102 ? 3.259 -1.168 -3.294 1.00 95.12 102 ALA A CA 1
ATOM 836 C C . ALA A 1 102 ? 3.107 -0.430 -4.634 1.00 95.12 102 ALA A C 1
ATOM 838 O O . ALA A 1 102 ? 3.902 -0.652 -5.548 1.00 95.12 102 ALA A O 1
ATOM 839 N N . SER A 1 103 ? 2.144 0.491 -4.750 1.00 95.38 103 SER A N 1
ATOM 840 C CA . SER A 1 103 ? 1.889 1.239 -5.989 1.00 95.38 103 SER A CA 1
ATOM 841 C C . SER A 1 103 ? 3.096 2.056 -6.470 1.00 95.38 103 SER A C 1
ATOM 843 O O . SER A 1 103 ? 3.329 2.130 -7.677 1.00 95.38 103 SER A O 1
ATOM 845 N N . LEU A 1 104 ? 3.917 2.578 -5.548 1.00 96.44 104 LEU A N 1
ATOM 846 C CA . LEU A 1 104 ? 5.131 3.341 -5.868 1.00 96.44 104 LEU A CA 1
ATOM 847 C C . LEU A 1 104 ? 6.201 2.505 -6.577 1.00 96.44 104 LEU A C 1
ATOM 849 O O . LEU A 1 104 ? 7.071 3.064 -7.238 1.00 96.44 104 LEU A O 1
ATOM 853 N N . ILE A 1 105 ? 6.145 1.181 -6.440 1.00 95.38 105 ILE A N 1
ATOM 854 C CA . ILE A 1 105 ? 7.124 0.256 -7.017 1.00 95.38 105 ILE A CA 1
ATOM 855 C C . ILE A 1 105 ? 6.505 -0.487 -8.198 1.00 95.38 105 ILE A C 1
ATOM 857 O O . ILE A 1 105 ? 7.093 -0.543 -9.275 1.00 95.38 105 ILE A O 1
ATOM 861 N N . VAL A 1 106 ? 5.299 -1.026 -8.015 1.00 97.19 106 VAL A N 1
ATOM 862 C CA . VAL A 1 106 ? 4.633 -1.881 -9.003 1.00 97.19 106 VAL A CA 1
ATOM 863 C C . VAL A 1 106 ? 4.309 -1.108 -10.279 1.00 97.19 106 VAL A C 1
ATOM 865 O O . VAL A 1 106 ? 4.578 -1.611 -11.367 1.00 97.19 106 VAL A O 1
ATOM 868 N N . ILE A 1 107 ? 3.780 0.117 -10.172 1.00 96.25 107 ILE A N 1
ATOM 869 C CA . ILE A 1 107 ? 3.378 0.899 -11.351 1.00 96.25 107 ILE A CA 1
ATOM 870 C C . ILE A 1 107 ? 4.604 1.292 -12.196 1.00 96.25 107 ILE A C 1
ATOM 872 O O . ILE A 1 107 ? 4.600 0.999 -13.396 1.00 96.25 107 ILE A O 1
ATOM 876 N N . PRO A 1 108 ? 5.681 1.876 -11.627 1.00 94.31 108 PRO A N 1
ATOM 877 C CA . PRO A 1 108 ? 6.880 2.172 -12.409 1.00 94.31 108 PRO A CA 1
ATOM 878 C C . PRO A 1 108 ? 7.577 0.918 -12.942 1.00 94.31 108 PRO A C 1
ATOM 880 O O . PRO A 1 108 ? 8.047 0.931 -14.076 1.00 94.31 108 PRO A O 1
ATOM 883 N N . ALA A 1 109 ? 7.620 -0.177 -12.174 1.00 95.06 109 ALA A N 1
ATOM 884 C CA . ALA A 1 109 ? 8.215 -1.429 -12.641 1.00 95.06 109 ALA A CA 1
ATOM 885 C C . ALA A 1 109 ? 7.453 -2.002 -13.843 1.00 95.06 109 ALA A C 1
ATOM 887 O O . ALA A 1 109 ? 8.068 -2.378 -14.839 1.00 95.06 109 ALA A O 1
ATOM 888 N N . TRP A 1 110 ? 6.119 -2.007 -13.792 1.00 95.56 110 TRP A N 1
ATOM 889 C CA . TRP A 1 110 ? 5.290 -2.454 -14.910 1.00 95.56 110 TRP A CA 1
ATOM 890 C C . TRP A 1 110 ? 5.470 -1.564 -16.146 1.00 95.56 110 TRP A C 1
ATOM 892 O O . TRP A 1 110 ? 5.652 -2.062 -17.255 1.00 95.56 110 TRP A O 1
ATOM 902 N N . SER A 1 111 ? 5.503 -0.244 -15.946 1.00 92.88 111 SER A N 1
ATOM 903 C CA . SER A 1 111 ? 5.801 0.742 -16.993 1.00 92.88 111 SER A CA 1
ATOM 904 C C . SER A 1 111 ? 7.171 0.496 -17.643 1.00 92.88 111 SER A C 1
ATOM 906 O O . SER A 1 111 ? 7.299 0.506 -18.868 1.00 92.88 111 SER A O 1
ATOM 908 N N . MET A 1 112 ? 8.188 0.176 -16.837 1.00 92.25 112 MET A N 1
ATOM 909 C CA . MET A 1 112 ? 9.530 -0.157 -17.318 1.00 92.25 112 MET A CA 1
ATOM 910 C C . MET A 1 112 ? 9.552 -1.448 -18.149 1.00 92.25 112 MET A C 1
ATOM 912 O O . MET A 1 112 ? 10.234 -1.504 -19.169 1.00 92.25 112 MET A O 1
ATOM 916 N N . LEU A 1 113 ? 8.795 -2.478 -17.760 1.00 94.31 113 LEU A N 1
ATOM 917 C CA . LEU A 1 113 ? 8.694 -3.714 -18.547 1.00 94.31 113 LEU A CA 1
ATOM 918 C C . LEU A 1 113 ? 8.077 -3.456 -19.928 1.00 94.31 113 LEU A C 1
ATOM 920 O O . LEU A 1 113 ? 8.609 -3.929 -20.931 1.00 94.31 113 LEU A O 1
ATOM 924 N N . LEU A 1 114 ? 7.011 -2.652 -19.991 1.00 91.44 114 LEU A N 1
ATOM 925 C CA . LEU A 1 114 ? 6.405 -2.234 -21.260 1.00 91.44 114 LEU A CA 1
ATOM 926 C C . LEU A 1 114 ? 7.383 -1.425 -22.123 1.00 91.44 114 LEU A C 1
ATOM 928 O O . LEU A 1 114 ? 7.406 -1.576 -23.343 1.00 91.44 114 LEU A O 1
ATOM 932 N N . PHE A 1 115 ? 8.218 -0.589 -21.502 1.00 89.81 115 PHE A N 1
ATOM 933 C CA . PHE A 1 115 ? 9.261 0.139 -22.217 1.00 89.81 115 PHE A CA 1
ATOM 934 C C . PHE A 1 115 ? 10.296 -0.795 -22.853 1.00 89.81 115 PHE A C 1
ATOM 936 O O . PHE A 1 115 ? 10.655 -0.609 -24.016 1.00 89.81 115 PHE A O 1
ATOM 943 N N . LEU A 1 116 ? 10.763 -1.806 -22.119 1.00 90.38 116 LEU A N 1
ATOM 944 C CA . LEU A 1 116 ? 11.721 -2.776 -22.652 1.00 90.38 116 LEU A CA 1
ATOM 945 C C . LEU A 1 116 ? 11.142 -3.545 -23.846 1.00 90.38 116 LEU A C 1
ATOM 947 O O . LEU A 1 116 ? 11.840 -3.727 -24.845 1.00 90.38 116 LEU A O 1
ATOM 951 N N . ASP A 1 117 ? 9.867 -3.933 -23.777 1.00 90.56 117 ASP A N 1
ATOM 952 C CA . ASP A 1 117 ? 9.173 -4.592 -24.888 1.00 90.56 117 ASP A CA 1
ATOM 953 C C . ASP A 1 117 ? 9.048 -3.673 -26.116 1.00 90.56 117 ASP A C 1
ATOM 955 O O . ASP A 1 117 ? 9.361 -4.068 -27.243 1.00 90.56 117 ASP A O 1
ATOM 959 N N . LEU A 1 118 ? 8.708 -2.396 -25.897 1.00 87.56 118 LEU A N 1
ATOM 960 C CA . LEU A 1 118 ? 8.674 -1.387 -26.956 1.00 87.56 118 LEU A CA 1
ATOM 961 C C . LEU A 1 118 ? 10.040 -1.239 -27.643 1.00 87.56 118 LEU A C 1
ATOM 963 O O . LEU A 1 118 ? 10.110 -1.233 -28.873 1.00 87.56 118 LEU A O 1
ATOM 967 N N . ILE A 1 119 ? 11.128 -1.142 -26.873 1.00 85.75 119 ILE A N 1
ATOM 968 C CA . ILE A 1 119 ? 12.488 -1.039 -27.422 1.00 85.75 119 ILE A CA 1
ATOM 969 C C . ILE A 1 119 ? 12.852 -2.286 -28.228 1.00 85.75 119 ILE A C 1
ATOM 971 O O . ILE A 1 119 ? 13.387 -2.157 -29.330 1.00 85.75 119 ILE A O 1
ATOM 975 N N . ASN A 1 120 ? 12.525 -3.476 -27.724 1.00 87.62 120 ASN A N 1
ATOM 976 C CA . ASN A 1 120 ? 12.783 -4.732 -28.423 1.00 87.62 120 ASN A CA 1
ATOM 977 C C . ASN A 1 120 ? 12.060 -4.789 -29.783 1.00 87.62 120 ASN A C 1
ATOM 979 O O . ASN A 1 120 ? 12.664 -5.119 -30.805 1.00 87.62 120 ASN A O 1
ATOM 983 N N . ASN A 1 121 ? 10.790 -4.381 -29.825 1.00 86.00 121 ASN A N 1
ATOM 984 C CA . ASN A 1 121 ? 10.015 -4.320 -31.065 1.00 86.00 121 ASN A CA 1
ATOM 985 C C . ASN A 1 121 ? 10.587 -3.290 -32.066 1.00 86.00 121 ASN A C 1
ATOM 987 O O . ASN A 1 121 ? 10.688 -3.542 -33.270 1.00 86.00 121 ASN A O 1
ATOM 991 N N . MET A 1 122 ? 11.036 -2.137 -31.565 1.00 84.06 122 MET A N 1
ATOM 992 C CA . MET A 1 122 ? 11.632 -1.088 -32.398 1.00 84.06 122 MET A CA 1
ATOM 993 C C . MET A 1 122 ? 12.997 -1.490 -32.971 1.00 84.06 122 MET A C 1
ATOM 995 O O . MET A 1 122 ? 13.272 -1.200 -34.138 1.00 84.06 122 MET A O 1
ATOM 999 N N . LEU A 1 123 ? 13.827 -2.201 -32.199 1.00 85.56 123 LEU A N 1
ATOM 1000 C CA . LEU A 1 123 ? 15.106 -2.744 -32.674 1.00 85.56 123 LEU A CA 1
ATOM 1001 C C . LEU A 1 123 ? 14.911 -3.723 -33.839 1.00 85.56 123 LEU A C 1
ATOM 1003 O O . LEU A 1 123 ? 15.654 -3.658 -34.817 1.00 85.56 123 LEU A O 1
ATOM 1007 N N . ASN A 1 124 ? 13.864 -4.551 -33.794 1.00 84.50 124 ASN A N 1
ATOM 1008 C CA . ASN A 1 124 ? 13.536 -5.481 -34.879 1.00 84.50 124 ASN A CA 1
ATOM 1009 C C . ASN A 1 124 ? 13.114 -4.781 -36.184 1.00 84.50 124 ASN A C 1
ATOM 1011 O O . ASN A 1 124 ? 13.223 -5.367 -37.258 1.00 84.50 124 ASN A O 1
ATOM 1015 N N . THR A 1 125 ? 12.665 -3.524 -36.114 1.00 82.06 125 THR A N 1
ATOM 1016 C CA . THR A 1 125 ? 12.163 -2.765 -37.275 1.00 82.06 125 THR A CA 1
ATOM 1017 C C . THR A 1 125 ? 13.271 -1.970 -38.002 1.00 82.06 125 THR A C 1
ATOM 1019 O O . THR A 1 125 ? 13.046 -1.468 -39.101 1.00 82.06 125 THR A O 1
ATOM 1022 N N . PHE A 1 126 ? 14.484 -1.863 -37.434 1.00 75.88 126 PHE A N 1
ATOM 1023 C CA . PHE A 1 126 ? 15.672 -1.219 -38.038 1.00 75.88 126 PHE A CA 1
ATOM 1024 C C . PHE A 1 126 ? 15.467 0.217 -38.588 1.00 75.88 126 PHE A C 1
ATOM 1026 O O . PHE A 1 126 ? 16.128 0.638 -39.537 1.00 75.88 126 PHE A O 1
ATOM 1033 N N . ASN A 1 127 ? 14.594 1.021 -37.967 1.00 83.44 127 ASN A N 1
ATOM 1034 C CA . ASN A 1 127 ? 14.411 2.437 -38.311 1.00 83.44 127 ASN A CA 1
ATOM 1035 C C . ASN A 1 127 ? 14.877 3.360 -37.171 1.00 83.44 127 ASN A C 1
ATOM 1037 O O . ASN A 1 127 ? 14.197 3.518 -36.157 1.00 83.44 127 ASN A O 1
ATOM 1041 N N . ILE A 1 128 ? 16.030 4.010 -37.363 1.00 82.44 128 ILE A N 1
ATOM 1042 C CA . ILE A 1 128 ? 16.692 4.855 -36.351 1.00 82.44 128 ILE A CA 1
ATOM 1043 C C . ILE A 1 128 ? 15.839 6.074 -35.959 1.00 82.44 128 ILE A C 1
ATOM 1045 O O . ILE A 1 128 ? 15.824 6.465 -34.792 1.00 82.44 128 ILE A O 1
ATOM 1049 N N . GLY A 1 129 ? 15.102 6.666 -36.905 1.00 83.00 129 GLY A N 1
ATOM 1050 C CA . GLY A 1 129 ? 14.240 7.819 -36.623 1.00 83.00 129 GLY A CA 1
ATOM 1051 C C . GLY A 1 129 ? 13.067 7.452 -35.713 1.00 83.00 129 GLY A C 1
ATOM 1052 O O . GLY A 1 129 ? 12.772 8.165 -34.754 1.00 83.00 129 GLY A O 1
ATOM 1053 N N . ILE A 1 130 ? 12.448 6.298 -35.971 1.00 83.31 130 ILE A N 1
ATOM 1054 C CA . ILE A 1 130 ? 11.370 5.758 -35.132 1.00 83.31 130 ILE A CA 1
ATOM 1055 C C . ILE A 1 130 ? 11.917 5.365 -33.751 1.00 83.31 130 ILE A C 1
ATOM 1057 O O . ILE A 1 130 ? 11.267 5.625 -32.741 1.00 83.31 130 ILE A O 1
ATOM 1061 N N . LEU A 1 131 ? 13.136 4.819 -33.688 1.00 86.12 131 LEU A N 1
ATOM 1062 C CA . LEU A 1 131 ? 13.789 4.444 -32.432 1.00 86.12 131 LEU A CA 1
ATOM 1063 C C . LEU A 1 131 ? 14.012 5.654 -31.513 1.00 86.12 131 LEU A C 1
ATOM 1065 O O . LEU A 1 131 ? 13.632 5.601 -30.344 1.00 86.12 131 LEU A O 1
ATOM 1069 N N . LEU A 1 132 ? 14.569 6.760 -32.024 1.00 87.00 132 LEU A N 1
ATOM 1070 C CA . LEU A 1 132 ? 14.791 7.976 -31.225 1.00 87.00 132 LEU A CA 1
ATOM 1071 C C . LEU A 1 132 ? 13.480 8.556 -30.679 1.00 87.00 132 LEU A C 1
ATOM 1073 O O . LEU A 1 132 ? 13.400 8.907 -29.501 1.00 87.00 132 LEU A O 1
ATOM 1077 N N . LEU A 1 133 ? 12.442 8.620 -31.516 1.00 88.06 133 LEU A N 1
ATOM 1078 C CA . LEU A 1 133 ? 11.128 9.110 -31.102 1.00 88.06 133 LEU A CA 1
ATOM 1079 C C . LEU A 1 133 ? 10.477 8.180 -30.063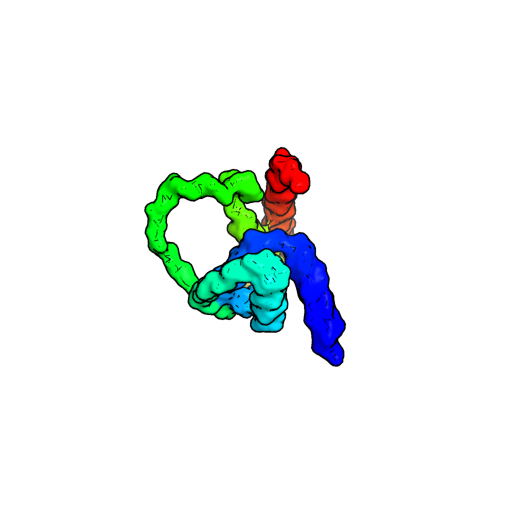 1.00 88.06 133 LEU A C 1
ATOM 1081 O O . LEU A 1 133 ? 9.896 8.664 -29.092 1.00 88.06 133 LEU A O 1
ATOM 1085 N N . GLY A 1 134 ? 10.638 6.862 -30.217 1.00 87.19 134 GLY A N 1
ATOM 1086 C CA . GLY A 1 134 ? 10.165 5.857 -29.263 1.00 87.19 134 GLY A CA 1
ATOM 1087 C C . GLY A 1 134 ? 10.836 5.963 -27.891 1.00 87.19 134 GLY A C 1
ATOM 1088 O O . GLY A 1 134 ? 10.148 5.904 -26.872 1.00 87.19 134 GLY A O 1
ATOM 1089 N N . VAL A 1 135 ? 12.152 6.199 -27.846 1.00 88.56 135 VAL A N 1
ATOM 1090 C CA . VAL A 1 135 ? 12.887 6.411 -26.584 1.00 88.56 135 VAL A CA 1
ATOM 1091 C C . VAL A 1 135 ? 12.378 7.658 -25.857 1.00 88.56 135 VAL A C 1
ATOM 1093 O O . VAL A 1 135 ? 12.098 7.595 -24.660 1.00 88.56 135 VAL A O 1
ATOM 1096 N N . ILE A 1 136 ? 12.208 8.779 -26.566 1.00 91.25 136 ILE A N 1
ATOM 1097 C CA . ILE A 1 136 ? 11.689 10.022 -25.969 1.00 91.25 136 ILE A CA 1
ATOM 1098 C C . ILE A 1 136 ? 10.271 9.805 -25.429 1.00 91.25 136 ILE A C 1
ATOM 1100 O O . ILE A 1 136 ? 9.992 10.152 -24.280 1.00 91.25 136 ILE A O 1
ATOM 1104 N N . ALA A 1 137 ? 9.389 9.201 -26.232 1.00 90.25 137 ALA A N 1
ATOM 1105 C CA . ALA A 1 137 ? 8.014 8.917 -25.830 1.00 90.25 137 ALA A CA 1
ATOM 1106 C C . ALA A 1 137 ? 7.960 8.045 -24.569 1.00 90.25 137 ALA A C 1
ATOM 1108 O O . ALA A 1 137 ? 7.160 8.302 -23.669 1.00 90.25 137 ALA A O 1
ATOM 1109 N N . ALA A 1 138 ? 8.846 7.059 -24.464 1.00 90.12 138 ALA A N 1
ATOM 1110 C CA . ALA A 1 138 ? 8.892 6.188 -23.309 1.00 90.12 138 ALA A CA 1
ATOM 1111 C C . ALA A 1 138 ? 9.440 6.850 -22.043 1.00 90.12 138 ALA A C 1
ATOM 1113 O O . ALA A 1 138 ? 8.912 6.599 -20.963 1.00 90.12 138 ALA A O 1
ATOM 1114 N N . ILE A 1 139 ? 10.446 7.723 -22.151 1.00 91.38 139 ILE A N 1
ATOM 1115 C CA . ILE A 1 139 ? 10.929 8.507 -21.002 1.00 91.38 139 ILE A CA 1
ATOM 1116 C C . ILE A 1 139 ? 9.791 9.373 -20.450 1.00 91.38 139 ILE A C 1
ATOM 1118 O O . ILE A 1 139 ? 9.568 9.416 -19.239 1.00 91.38 139 ILE A O 1
ATOM 1122 N N . VAL A 1 140 ? 9.037 10.027 -21.339 1.00 94.75 140 VAL A N 1
ATOM 1123 C CA . VAL A 1 140 ? 7.873 10.836 -20.957 1.00 94.75 140 VAL A CA 1
ATOM 1124 C C . VAL A 1 140 ? 6.792 9.964 -20.313 1.00 94.75 140 VAL A C 1
ATOM 1126 O O . VAL A 1 140 ? 6.292 10.310 -19.243 1.00 94.75 140 VAL A O 1
ATOM 1129 N N . ALA A 1 141 ? 6.465 8.814 -20.906 1.00 92.12 141 ALA A N 1
ATOM 1130 C CA . ALA A 1 141 ? 5.487 7.879 -20.348 1.00 92.12 141 ALA A CA 1
ATOM 1131 C C . ALA A 1 141 ? 5.912 7.351 -18.967 1.00 92.12 141 ALA A C 1
ATOM 1133 O O . ALA A 1 141 ? 5.093 7.296 -18.047 1.00 92.12 141 ALA A O 1
ATOM 1134 N N . PHE A 1 142 ? 7.196 7.037 -18.786 1.00 93.19 142 PHE A N 1
ATOM 1135 C CA . PHE A 1 142 ? 7.742 6.616 -17.503 1.00 93.19 142 PHE A CA 1
ATOM 1136 C C . PHE A 1 142 ? 7.615 7.727 -16.453 1.00 93.19 142 PHE A C 1
ATOM 1138 O O . PHE A 1 142 ? 7.089 7.479 -15.367 1.00 93.19 142 PHE A O 1
ATOM 1145 N N . ALA A 1 143 ? 7.988 8.966 -16.787 1.00 94.88 143 ALA A N 1
ATOM 1146 C CA . ALA A 1 143 ? 7.837 10.112 -15.888 1.00 94.88 143 ALA A CA 1
ATOM 1147 C C . ALA A 1 143 ? 6.370 10.338 -15.473 1.00 94.88 143 ALA A C 1
ATOM 1149 O O . ALA A 1 143 ? 6.082 10.532 -14.290 1.00 94.88 143 ALA A O 1
ATOM 1150 N N . ILE A 1 144 ? 5.432 10.239 -16.422 1.00 96.00 144 ILE A N 1
ATOM 1151 C CA . ILE A 1 144 ? 3.990 10.313 -16.142 1.00 96.00 144 ILE A CA 1
ATOM 1152 C C . ILE A 1 144 ? 3.558 9.167 -15.221 1.00 96.00 144 ILE A C 1
ATOM 1154 O O . ILE A 1 144 ? 2.803 9.398 -14.279 1.00 96.00 144 ILE A O 1
ATOM 1158 N N . SER A 1 145 ? 4.054 7.947 -15.443 1.00 95.56 145 SER A N 1
ATOM 1159 C CA . SER A 1 145 ? 3.708 6.793 -14.605 1.00 95.56 145 SER A CA 1
ATOM 1160 C C . SER A 1 145 ? 4.196 6.945 -13.161 1.00 95.56 145 SER A C 1
ATOM 1162 O O . SER A 1 145 ? 3.463 6.605 -12.235 1.00 95.56 145 SER A O 1
ATOM 1164 N N . VAL A 1 146 ? 5.379 7.534 -12.951 1.00 96.12 146 VAL A N 1
ATOM 1165 C CA . VAL A 1 146 ? 5.904 7.847 -11.613 1.00 96.12 146 VAL A CA 1
ATOM 1166 C C . VAL A 1 146 ? 5.033 8.898 -10.926 1.00 96.12 146 VAL A C 1
ATOM 1168 O O . VAL A 1 146 ? 4.638 8.708 -9.776 1.00 96.12 146 VAL A O 1
ATOM 1171 N N . LEU A 1 147 ? 4.671 9.977 -11.629 1.00 97.44 147 LEU A N 1
ATOM 1172 C CA . LEU A 1 147 ? 3.755 10.991 -11.094 1.00 97.44 147 LEU A CA 1
ATOM 1173 C C . LEU A 1 147 ? 2.384 10.393 -10.748 1.00 97.44 147 LEU A C 1
ATOM 1175 O O . LEU A 1 147 ? 1.842 10.670 -9.678 1.00 97.44 147 LEU A O 1
ATOM 1179 N N . GLY A 1 148 ? 1.845 9.531 -11.612 1.00 95.88 148 GLY A N 1
ATOM 1180 C CA . GLY A 1 148 ? 0.599 8.807 -11.365 1.00 95.88 148 GLY A CA 1
ATOM 1181 C C . GLY A 1 148 ? 0.679 7.908 -10.130 1.00 95.88 148 GLY A C 1
ATOM 1182 O O . GLY A 1 148 ? -0.232 7.926 -9.304 1.00 95.88 148 GLY A O 1
ATOM 1183 N N . ALA A 1 149 ? 1.787 7.185 -9.950 1.00 96.31 149 ALA A N 1
ATOM 1184 C CA . ALA A 1 149 ? 2.015 6.354 -8.770 1.00 96.31 149 ALA A CA 1
ATOM 1185 C C . ALA A 1 149 ? 2.051 7.187 -7.478 1.00 96.31 149 ALA A C 1
ATOM 1187 O O . ALA A 1 149 ? 1.437 6.803 -6.486 1.00 96.31 149 ALA A O 1
ATOM 1188 N N . ILE A 1 150 ? 2.693 8.361 -7.500 1.00 97.50 150 ILE A N 1
ATOM 1189 C CA . ILE A 1 150 ? 2.701 9.294 -6.362 1.00 97.50 150 ILE A CA 1
ATOM 1190 C C . ILE A 1 150 ? 1.280 9.784 -6.050 1.00 97.50 150 ILE A C 1
ATOM 1192 O O . ILE A 1 150 ? 0.873 9.800 -4.888 1.00 97.50 150 ILE A O 1
ATOM 1196 N N . MET A 1 151 ? 0.501 10.152 -7.068 1.00 97.88 151 MET A N 1
ATOM 1197 C CA . MET A 1 151 ? -0.887 10.592 -6.883 1.00 97.88 151 MET A CA 1
ATOM 1198 C C . MET A 1 151 ? -1.772 9.486 -6.295 1.00 97.88 151 MET A C 1
ATOM 1200 O O . MET A 1 151 ? -2.562 9.753 -5.388 1.00 97.88 151 MET A O 1
ATOM 1204 N N . ILE A 1 152 ? -1.623 8.245 -6.764 1.00 95.88 152 ILE A N 1
ATOM 1205 C CA . ILE A 1 152 ? -2.331 7.074 -6.223 1.00 95.88 152 ILE A CA 1
ATOM 1206 C C . ILE A 1 152 ? -1.916 6.823 -4.773 1.00 95.88 152 ILE A C 1
ATOM 1208 O O . ILE A 1 152 ? -2.782 6.660 -3.915 1.00 95.88 152 ILE A O 1
ATOM 1212 N N . TYR A 1 153 ? -0.614 6.859 -4.484 1.00 96.81 153 TYR A N 1
ATOM 1213 C CA . TYR A 1 153 ? -0.082 6.726 -3.132 1.00 96.81 153 TYR A CA 1
ATOM 1214 C C . TYR A 1 153 ? -0.718 7.736 -2.169 1.00 96.81 153 TYR A C 1
ATOM 1216 O O . TYR A 1 153 ? -1.249 7.349 -1.127 1.00 96.81 153 TYR A O 1
ATOM 1224 N N . LEU A 1 154 ? -0.715 9.022 -2.538 1.00 95.88 154 LEU A N 1
ATOM 1225 C CA . LEU A 1 154 ? -1.299 10.085 -1.719 1.00 95.88 154 LEU A CA 1
ATOM 1226 C C . LEU A 1 154 ? -2.807 9.895 -1.539 1.00 95.88 154 LEU A C 1
ATOM 1228 O O . LEU A 1 154 ? -3.307 10.045 -0.426 1.00 95.88 154 LEU A O 1
ATOM 1232 N N . SER A 1 155 ? -3.518 9.529 -2.606 1.00 97.62 155 SER A N 1
ATOM 1233 C CA . SER A 1 155 ? -4.973 9.349 -2.582 1.00 97.62 155 SER A CA 1
ATOM 1234 C C . SER A 1 155 ? -5.386 8.192 -1.671 1.00 97.62 155 SER A C 1
ATOM 1236 O O . SER A 1 155 ? -6.222 8.373 -0.789 1.00 97.62 155 SER A O 1
ATOM 1238 N N . LEU A 1 156 ? -4.754 7.023 -1.820 1.00 95.38 156 LEU A N 1
ATOM 1239 C CA . LEU A 1 156 ? -5.026 5.851 -0.982 1.00 95.38 156 LEU A CA 1
ATOM 1240 C C . LEU A 1 156 ? -4.690 6.122 0.484 1.00 95.38 156 LEU A C 1
ATOM 1242 O O . LEU A 1 156 ? -5.469 5.786 1.377 1.00 95.38 156 LEU A O 1
ATOM 1246 N N . ARG A 1 157 ? -3.556 6.781 0.739 1.00 93.25 157 ARG A N 1
ATOM 1247 C CA . ARG A 1 157 ? -3.147 7.129 2.098 1.00 93.25 157 ARG A CA 1
ATOM 1248 C C . ARG A 1 157 ? -4.109 8.133 2.737 1.00 93.25 157 ARG A C 1
ATOM 1250 O O . ARG A 1 157 ? -4.451 7.980 3.906 1.00 93.25 157 ARG A O 1
ATOM 1257 N N . ALA A 1 158 ? -4.597 9.114 1.978 1.00 95.56 158 ALA A N 1
ATOM 1258 C CA . ALA A 1 158 ? -5.618 10.045 2.453 1.00 95.56 158 ALA A CA 1
ATOM 1259 C C . ALA A 1 158 ? -6.923 9.319 2.817 1.00 95.56 158 ALA A C 1
ATOM 1261 O O . ALA A 1 158 ? -7.477 9.568 3.885 1.00 95.56 158 ALA A O 1
ATOM 1262 N N . THR A 1 159 ? -7.380 8.376 1.989 1.00 96.62 159 THR A N 1
ATOM 1263 C CA . THR A 1 159 ? -8.566 7.561 2.294 1.00 96.62 159 THR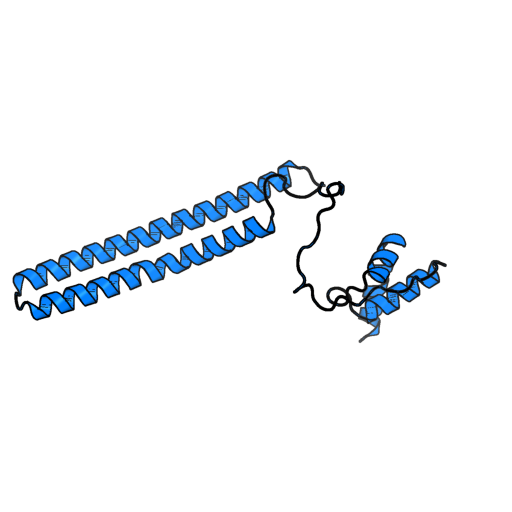 A CA 1
ATOM 1264 C C . THR A 1 159 ? -8.382 6.729 3.565 1.00 96.62 159 THR A C 1
ATOM 1266 O O . THR A 1 159 ? -9.291 6.687 4.391 1.00 96.62 159 THR A O 1
ATOM 1269 N N . ALA A 1 160 ? -7.207 6.125 3.768 1.00 91.94 160 ALA A N 1
ATOM 1270 C CA . ALA A 1 160 ? -6.898 5.372 4.985 1.00 91.94 160 ALA A CA 1
ATOM 1271 C C . ALA A 1 160 ? -6.966 6.260 6.241 1.00 91.94 160 ALA A C 1
ATOM 1273 O O . ALA A 1 160 ? -7.582 5.879 7.237 1.00 91.94 160 ALA A O 1
ATOM 1274 N N . TYR A 1 161 ? -6.400 7.471 6.174 1.00 93.06 161 TYR A N 1
ATOM 1275 C CA . TYR A 1 161 ? -6.475 8.445 7.266 1.00 93.06 161 TYR A CA 1
ATOM 1276 C C . TYR A 1 161 ? -7.906 8.899 7.557 1.00 93.06 161 TYR A C 1
ATOM 1278 O O . TYR A 1 161 ? -8.295 8.954 8.721 1.00 93.06 161 TYR A O 1
ATOM 1286 N N . ILE A 1 162 ? -8.700 9.199 6.525 1.00 94.19 162 ILE A N 1
ATOM 1287 C CA . ILE A 1 162 ? -10.104 9.598 6.699 1.00 94.19 162 ILE A CA 1
ATOM 1288 C C . ILE A 1 162 ? -10.890 8.473 7.372 1.00 94.19 162 ILE A C 1
ATOM 1290 O O . ILE A 1 162 ? -11.621 8.726 8.325 1.00 94.19 162 ILE A O 1
ATOM 1294 N N . LEU A 1 163 ? -10.706 7.231 6.921 1.00 92.75 163 LEU A N 1
ATOM 1295 C CA . LEU A 1 163 ? -11.389 6.073 7.489 1.00 92.75 163 LEU A CA 1
ATOM 1296 C C . LEU A 1 163 ? -11.022 5.867 8.968 1.00 92.75 163 LEU A C 1
ATOM 1298 O O . LEU A 1 163 ? -11.901 5.612 9.788 1.00 92.75 163 LEU A O 1
ATOM 1302 N N . LYS A 1 164 ? -9.747 6.064 9.321 1.00 88.94 164 LYS A N 1
ATOM 1303 C CA . LYS A 1 164 ? -9.285 6.037 10.713 1.00 88.94 164 LYS A CA 1
ATOM 1304 C C . LYS A 1 164 ? -9.953 7.123 11.567 1.00 88.94 164 LYS A C 1
ATOM 1306 O O . LYS A 1 164 ? -10.427 6.821 12.656 1.00 88.94 164 LYS A O 1
ATOM 1311 N N . ILE A 1 165 ? -10.024 8.358 11.067 1.00 89.69 165 ILE A N 1
ATOM 1312 C CA . ILE A 1 165 ? -10.654 9.480 11.785 1.00 89.69 165 ILE A CA 1
ATOM 1313 C C . ILE A 1 165 ? -12.151 9.237 11.977 1.00 89.69 165 ILE A C 1
ATOM 1315 O O . ILE A 1 165 ? -12.671 9.499 13.054 1.00 89.69 165 ILE A O 1
ATOM 1319 N N . LEU A 1 166 ? -12.850 8.739 10.954 1.00 90.69 166 LEU A N 1
ATOM 1320 C CA . LEU A 1 166 ? -14.279 8.430 11.059 1.00 90.69 166 LEU A CA 1
ATOM 1321 C C . LEU A 1 166 ? -14.547 7.365 12.123 1.00 90.69 166 LEU A C 1
ATOM 1323 O O . LEU A 1 166 ? -15.510 7.485 12.874 1.00 90.69 166 LEU A O 1
ATOM 1327 N N . MET A 1 167 ? -13.665 6.371 12.217 1.00 87.69 167 MET A N 1
ATOM 1328 C CA . MET A 1 167 ? -13.746 5.333 13.236 1.00 87.69 167 MET A CA 1
ATOM 1329 C C . MET A 1 167 ? -13.493 5.873 14.646 1.00 87.69 167 MET A C 1
ATOM 1331 O O . MET A 1 167 ? -14.273 5.601 15.556 1.00 87.69 167 MET A O 1
ATOM 1335 N N . GLU A 1 168 ? -12.458 6.695 14.825 1.00 84.81 168 GLU A N 1
ATOM 1336 C CA . GLU A 1 168 ? -12.202 7.375 16.101 1.00 84.81 168 GLU A CA 1
ATOM 1337 C C . GLU A 1 168 ? -13.357 8.313 16.486 1.00 84.81 168 GLU A C 1
ATOM 1339 O O . GLU A 1 168 ? -13.746 8.367 17.650 1.00 84.81 168 GLU A O 1
ATOM 1344 N N . PHE A 1 169 ? -13.944 9.022 15.516 1.00 87.06 169 PHE A N 1
ATOM 1345 C CA . PHE A 1 169 ? -15.074 9.920 15.740 1.00 87.06 169 PHE A CA 1
ATOM 1346 C C . PHE A 1 169 ? -16.337 9.168 16.151 1.00 87.06 169 PHE A C 1
ATOM 1348 O O . PHE A 1 169 ? -17.008 9.599 17.084 1.00 87.06 169 PHE A O 1
ATOM 1355 N N . GLU A 1 170 ? -16.668 8.056 15.493 1.00 84.75 170 GLU A N 1
ATOM 1356 C CA . GLU A 1 170 ? -17.819 7.245 15.896 1.00 84.75 170 GLU A CA 1
ATOM 1357 C C . GLU A 1 170 ? -17.644 6.713 17.318 1.00 84.75 170 GLU A C 1
ATOM 1359 O O . GLU A 1 170 ? -18.580 6.796 18.114 1.00 84.75 170 GLU A O 1
ATOM 1364 N N . HIS A 1 171 ? -16.450 6.219 17.646 1.00 80.00 171 HIS A N 1
ATOM 1365 C CA . HIS A 1 171 ? -16.152 5.722 18.983 1.00 80.00 171 HIS A CA 1
ATOM 1366 C C . HIS A 1 171 ? -16.276 6.837 20.039 1.00 80.00 171 HIS A C 1
ATOM 1368 O O . HIS A 1 171 ? -17.031 6.696 20.999 1.00 80.00 171 HIS A O 1
ATOM 1374 N N . ASN A 1 172 ? -15.650 8.001 19.816 1.00 82.12 172 ASN A N 1
ATOM 1375 C CA . ASN A 1 172 ? -15.743 9.143 20.736 1.00 82.12 172 ASN A CA 1
ATOM 1376 C C . ASN A 1 172 ? -17.155 9.748 20.820 1.00 82.12 172 ASN A C 1
ATOM 1378 O O . ASN A 1 172 ? -17.554 10.245 21.873 1.00 82.12 172 ASN A O 1
ATOM 1382 N N . SER A 1 173 ? -17.919 9.740 19.725 1.00 80.56 173 SER A N 1
ATOM 1383 C CA . SER A 1 173 ? -19.276 10.300 19.685 1.00 80.56 173 SER A CA 1
ATOM 1384 C C . SER A 1 173 ? -20.265 9.503 20.534 1.00 80.56 173 SER A C 1
ATOM 1386 O O . SER A 1 173 ? -21.322 10.037 20.874 1.00 80.56 173 SER A O 1
ATOM 1388 N N . ARG A 1 174 ? -19.959 8.244 20.860 1.00 69.75 174 ARG A N 1
ATOM 1389 C CA . ARG A 1 174 ? -20.827 7.383 21.673 1.00 69.75 174 ARG A CA 1
ATOM 1390 C C . ARG A 1 174 ? -20.691 7.623 23.170 1.00 69.75 174 ARG A C 1
ATOM 1392 O O . ARG A 1 174 ? -21.526 7.144 23.924 1.00 69.75 174 ARG A O 1
ATOM 1399 N N . GLY A 1 175 ? -19.709 8.418 23.600 1.00 60.53 175 GLY A N 1
ATOM 1400 C CA . GLY A 1 175 ? -19.581 8.812 25.002 1.00 60.53 175 GLY A CA 1
ATOM 1401 C C . GLY A 1 175 ? -19.336 7.639 25.951 1.00 60.53 175 GLY A C 1
ATOM 1402 O O . GLY A 1 175 ? -19.702 7.745 27.121 1.00 60.53 175 GLY A O 1
ATOM 1403 N N . VAL A 1 176 ? -18.730 6.554 25.453 1.00 54.59 176 VAL A N 1
ATOM 1404 C CA . VAL A 1 176 ? -18.252 5.442 26.279 1.00 54.59 176 VAL A CA 1
ATOM 1405 C C . VAL A 1 176 ? -17.234 6.029 27.259 1.00 54.59 176 VAL A C 1
ATOM 1407 O O . VAL A 1 176 ? -16.214 6.586 26.849 1.00 54.59 176 VAL A O 1
ATOM 1410 N N . LYS A 1 177 ? -17.600 6.038 28.541 1.00 42.12 177 LYS A N 1
ATOM 1411 C CA . LYS A 1 177 ? -16.765 6.489 29.657 1.00 42.12 177 LYS A CA 1
ATOM 1412 C C . LYS A 1 177 ? -16.024 5.312 30.253 1.00 42.12 177 LYS A C 1
ATOM 1414 O O . LYS A 1 177 ? -16.682 4.267 30.421 1.00 42.12 177 LYS A O 1
#

Secondary structure (DSSP, 8-state):
-HHHHHHHHHHHHTTS-HHHHHHHHHHTBTTTS-HHHHHHHHHHHHHTT---PPP---B--SS--------S------SS-SSS-HHHHHHHHHHHHHHHHHHHHHHHHHHHHHHHHHHHHHHHHT-HHHHHHHHHHHHHHHHHHHHHHHHHHHHHHHHHHHHHHHHHHHHHHTT--

Foldseek 3Di:
DVVVVLVVLLVVVLVDDLVVLLVCQQAQACVPDPPSSNVSSVVVCVVVVHDRDDHDDHDNDPPDDDDDDDDPDDPPPPQAQPPDHPVVLVVLLVVLLVVLVVLLPVQLVVLVVVLVVQLVVVVVVPDPVVNVVSVVVSVVVSVVSNVVSNVSSVVSNVVSVVSVVVRVCSNVVVVPD

pLDDT: mean 82.22, std 14.12, range [41.81, 97.88]

Sequence (177 aa):
MSDSVRNQIYSNLNQKTTDELLEIWVSNDQAEWSELTFELIEQLLLEREMEVPAQNQAILSHDQEPKEESDPNTEDEQDGPVFYKTEAVFRIIKWLELASIASLIVIPAWSMLLFLDLINNMLNTFNIGILLLGVIAAIVAFAISVLGAIMIYLSLRATAYI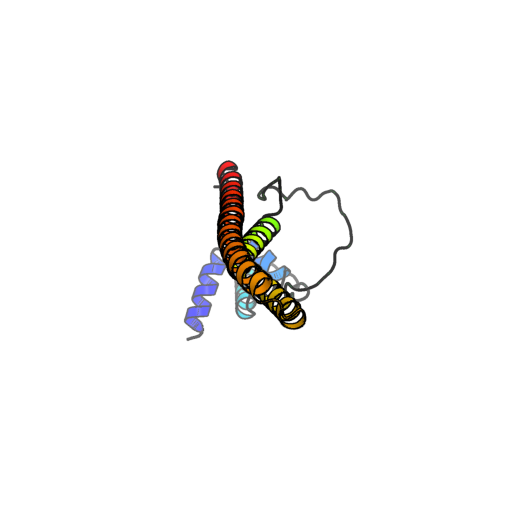LKILMEFEHNSRGVK

Radius of gyration: 29.91 Å; chains: 1; bounding box: 49×39×89 Å